Protein AF-A0A2D9IK95-F1 (afdb_monomer)

Solvent-accessible surface area (backbone atoms only — not comparable to full-atom values): 7188 Å² total; per-residue (Å²): 111,68,73,58,51,56,54,49,50,62,54,55,51,51,51,50,53,51,50,50,52,34,52,51,51,24,50,54,35,21,68,68,9,43,64,53,39,52,51,35,68,77,36,76,88,57,48,47,75,69,36,62,64,16,82,86,38,39,84,46,26,55,62,44,33,50,53,53,17,46,38,29,41,42,51,29,24,49,24,32,51,53,31,65,41,73,90,56,50,79,56,12,50,52,32,20,27,49,19,12,47,54,42,33,55,50,36,49,47,48,43,51,41,36,40,41,68,63,63,66,47,54,76,86,76,46,49,68,56,52,50,53,30,55,56,17,53,56,32,60,78,102

Structure (mmCIF, N/CA/C/O backbone):
data_AF-A0A2D9IK95-F1
#
_entry.id   AF-A0A2D9IK95-F1
#
loop_
_atom_site.group_PDB
_atom_site.id
_atom_site.type_symbol
_atom_site.label_atom_id
_atom_site.label_alt_id
_atom_site.label_comp_id
_atom_site.label_asym_id
_atom_site.label_entity_id
_atom_site.label_seq_id
_atom_site.pdbx_PDB_ins_code
_atom_site.Cartn_x
_atom_site.Cartn_y
_atom_site.Cartn_z
_atom_site.occupancy
_atom_site.B_iso_or_equiv
_atom_site.auth_seq_id
_atom_site.auth_comp_id
_atom_site.auth_asym_id
_atom_site.auth_atom_id
_atom_site.pdbx_PDB_model_num
ATOM 1 N N . MET A 1 1 ? -14.153 -4.135 43.692 1.00 47.25 1 MET A N 1
ATOM 2 C CA . MET A 1 1 ? -12.876 -3.856 42.992 1.00 47.25 1 MET A CA 1
ATOM 3 C C . MET A 1 1 ? -12.759 -4.601 41.658 1.00 47.25 1 MET A C 1
ATOM 5 O O . MET A 1 1 ? -12.351 -3.979 40.686 1.00 47.25 1 MET A O 1
ATOM 9 N N . SER A 1 2 ? -13.199 -5.865 41.557 1.00 53.72 2 SER A N 1
ATOM 10 C CA . SER A 1 2 ? -13.223 -6.635 40.294 1.00 53.72 2 SER A CA 1
ATOM 11 C C . SER A 1 2 ? -14.078 -5.999 39.186 1.00 53.72 2 SER A C 1
ATOM 13 O O . SER A 1 2 ? -13.637 -5.931 38.048 1.00 53.72 2 SER A O 1
ATOM 15 N N . ASN A 1 3 ? -15.250 -5.440 39.512 1.00 55.00 3 ASN A N 1
ATOM 16 C CA . ASN A 1 3 ? -16.137 -4.819 38.512 1.00 55.00 3 ASN A CA 1
ATOM 17 C C . ASN A 1 3 ? -15.609 -3.485 37.947 1.00 55.00 3 ASN A C 1
ATOM 19 O O . ASN A 1 3 ? -15.913 -3.136 36.812 1.00 55.00 3 ASN A O 1
ATOM 23 N N . PHE A 1 4 ? -14.785 -2.758 38.707 1.00 53.91 4 PHE A N 1
ATOM 24 C CA . PHE A 1 4 ? -14.174 -1.499 38.261 1.00 53.91 4 PHE A CA 1
ATOM 25 C C . PHE A 1 4 ? -12.951 -1.763 37.373 1.00 53.91 4 PHE A C 1
ATOM 27 O O . PHE A 1 4 ? -12.801 -1.148 36.321 1.00 53.91 4 PHE A O 1
ATOM 34 N N . LEU A 1 5 ? -12.129 -2.752 37.744 1.00 52.34 5 LEU A N 1
ATOM 35 C CA . LEU A 1 5 ? -11.016 -3.222 36.919 1.00 52.34 5 LEU A CA 1
ATOM 36 C C . LEU A 1 5 ? -11.505 -3.890 35.624 1.00 52.34 5 LEU A C 1
ATOM 38 O O . LEU A 1 5 ? -10.930 -3.619 34.578 1.00 52.34 5 LEU A O 1
ATOM 42 N N . ASN A 1 6 ? -12.606 -4.651 35.656 1.00 49.47 6 ASN A N 1
ATOM 43 C CA . ASN A 1 6 ? -13.235 -5.216 34.452 1.00 49.47 6 ASN A CA 1
ATOM 44 C C . ASN A 1 6 ? -13.863 -4.150 33.537 1.00 49.47 6 ASN A C 1
ATOM 46 O O . ASN A 1 6 ? -13.901 -4.341 32.324 1.00 49.47 6 ASN A O 1
ATOM 50 N N . GLY A 1 7 ? -14.342 -3.028 34.087 1.00 54.59 7 GLY A N 1
ATOM 51 C CA . GLY A 1 7 ? -14.846 -1.897 33.297 1.00 54.59 7 GLY A CA 1
ATOM 52 C C . GLY A 1 7 ? -13.731 -1.051 32.667 1.00 54.59 7 GLY A C 1
ATOM 53 O O . GLY A 1 7 ? -13.862 -0.588 31.533 1.00 54.59 7 GLY A O 1
ATOM 54 N N . ILE A 1 8 ? -12.610 -0.876 33.376 1.00 51.94 8 ILE A N 1
ATOM 55 C CA . ILE A 1 8 ? -11.444 -0.113 32.903 1.00 51.94 8 ILE A CA 1
ATOM 56 C C . ILE A 1 8 ? -10.594 -0.925 31.922 1.00 51.94 8 ILE A C 1
ATOM 58 O O . ILE A 1 8 ? -10.163 -0.371 30.908 1.00 51.94 8 ILE A O 1
ATOM 62 N N . SER A 1 9 ? -10.371 -2.219 32.183 1.00 52.59 9 SER A N 1
ATOM 63 C CA . SER A 1 9 ? -9.551 -3.063 31.310 1.00 52.59 9 SER A CA 1
ATOM 64 C C . SER A 1 9 ? -10.247 -3.353 29.981 1.00 52.59 9 SER A C 1
ATOM 66 O O . SER A 1 9 ? -9.594 -3.287 28.949 1.00 52.59 9 SER A O 1
ATOM 68 N N . ASN A 1 10 ? -11.568 -3.567 29.959 1.00 53.31 10 ASN A N 1
ATOM 69 C CA . ASN A 1 10 ? -12.262 -3.881 28.705 1.00 53.31 10 ASN A CA 1
ATOM 70 C C . ASN A 1 10 ? -12.519 -2.658 27.812 1.00 53.31 10 ASN A C 1
ATOM 72 O O . ASN A 1 10 ? -12.589 -2.814 26.599 1.00 53.31 10 ASN A O 1
ATOM 76 N N . SER A 1 11 ? -12.637 -1.442 28.363 1.00 64.31 11 SER A N 1
ATOM 77 C CA . SER A 1 11 ? -12.968 -0.255 27.553 1.00 64.31 11 SER A CA 1
ATOM 78 C C . SER A 1 11 ? -11.744 0.550 27.115 1.00 64.31 11 SER A C 1
ATOM 80 O O . SER A 1 11 ? -11.613 0.876 25.940 1.00 64.31 11 SER A O 1
ATOM 82 N N . ARG A 1 12 ? -10.811 0.863 28.023 1.00 73.12 12 ARG A N 1
ATOM 83 C CA . ARG A 1 12 ? -9.679 1.752 27.701 1.00 73.12 12 ARG A CA 1
ATOM 84 C C . ARG A 1 12 ? -8.524 1.012 27.046 1.00 73.12 12 ARG A C 1
ATOM 86 O O . ARG A 1 12 ? -7.939 1.529 26.100 1.00 73.12 12 ARG A O 1
ATOM 93 N N . LEU A 1 13 ? -8.220 -0.198 27.517 1.00 78.25 13 LEU A N 1
ATOM 94 C CA . LEU A 1 13 ? -7.154 -1.011 26.931 1.00 78.25 13 LEU A CA 1
ATOM 95 C C . LEU A 1 13 ? -7.520 -1.462 25.515 1.00 78.25 13 LEU A C 1
ATOM 97 O O . LEU A 1 13 ? -6.659 -1.444 24.648 1.00 78.25 13 LEU A O 1
ATOM 101 N N . SER A 1 14 ? -8.794 -1.796 25.272 1.00 77.50 14 SER A N 1
ATOM 102 C CA . SER A 1 14 ? -9.284 -2.155 23.935 1.00 77.50 14 SER A CA 1
ATOM 103 C C . SER A 1 14 ? -9.188 -0.995 22.944 1.00 77.50 14 SER A C 1
ATOM 105 O O . SER A 1 14 ? -8.855 -1.212 21.785 1.00 77.50 14 SER A O 1
ATOM 107 N N . VAL A 1 15 ? -9.487 0.232 23.377 1.00 81.31 15 VAL A N 1
ATOM 108 C CA . VAL A 1 15 ? -9.356 1.417 22.515 1.00 81.31 15 VAL A CA 1
ATOM 109 C C . VAL A 1 15 ? -7.885 1.714 22.234 1.00 81.31 15 VAL A C 1
ATOM 111 O O . VAL A 1 15 ? -7.525 1.997 21.095 1.00 81.31 15 VAL A O 1
ATOM 114 N N . LEU A 1 16 ? -7.026 1.620 23.254 1.00 83.25 16 LEU A N 1
ATOM 115 C CA . LEU A 1 16 ? -5.587 1.825 23.098 1.00 83.25 16 LEU A CA 1
ATOM 116 C C . LEU A 1 16 ? -4.961 0.780 22.173 1.00 83.25 16 LEU A C 1
ATOM 118 O O . LEU A 1 16 ? -4.209 1.161 21.285 1.00 83.25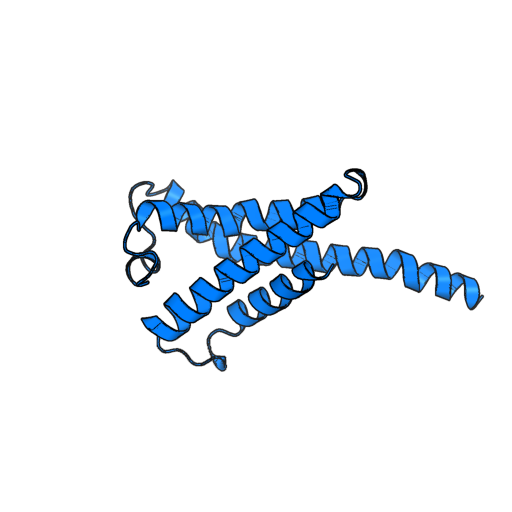 16 LEU A O 1
ATOM 122 N N . SER A 1 17 ? -5.289 -0.505 22.333 1.00 85.50 17 SER A N 1
ATOM 123 C CA . SER A 1 17 ? -4.740 -1.571 21.489 1.00 85.50 17 SER A CA 1
ATOM 124 C C . SER A 1 17 ? -5.170 -1.429 20.029 1.00 85.50 17 SER A C 1
ATOM 126 O O . SER A 1 17 ? -4.342 -1.591 19.134 1.00 85.50 17 SER A O 1
ATOM 128 N N . GLU A 1 18 ? -6.430 -1.062 19.782 1.00 85.38 18 GLU A N 1
ATOM 129 C CA . GLU A 1 18 ? -6.931 -0.794 18.434 1.00 85.38 18 GLU A CA 1
ATOM 130 C C . GLU A 1 18 ? -6.216 0.414 17.812 1.00 85.38 18 GLU A C 1
ATOM 132 O O . GLU A 1 18 ? -5.743 0.339 16.678 1.00 85.38 18 GLU A O 1
ATOM 137 N N . MET A 1 19 ? -6.046 1.500 18.570 1.00 87.44 19 MET A N 1
ATOM 138 C CA . MET A 1 19 ? -5.288 2.667 18.115 1.00 87.44 19 MET A CA 1
ATOM 139 C C . MET A 1 19 ? -3.821 2.345 17.828 1.00 87.44 19 MET A C 1
ATOM 141 O O . MET A 1 19 ? -3.280 2.784 16.815 1.00 87.44 19 MET A O 1
ATOM 145 N N . THR A 1 20 ? -3.172 1.557 18.686 1.00 91.19 20 THR A N 1
ATOM 146 C CA . THR A 1 20 ? -1.795 1.114 18.464 1.00 91.19 20 THR A CA 1
ATOM 147 C C . THR A 1 20 ? -1.687 0.311 17.174 1.00 91.19 20 THR A C 1
ATOM 149 O O . THR A 1 20 ? -0.795 0.587 16.377 1.00 91.19 20 THR A O 1
ATOM 152 N N . LEU A 1 21 ? -2.603 -0.628 16.921 1.00 91.81 21 LEU A N 1
ATOM 153 C CA . LEU A 1 21 ? -2.589 -1.417 15.689 1.00 91.81 21 LEU A CA 1
ATOM 154 C C . LEU A 1 21 ? -2.766 -0.538 14.446 1.00 91.81 21 LEU A C 1
ATOM 156 O O . LEU A 1 21 ? -2.042 -0.712 13.470 1.00 91.81 21 LEU A O 1
ATOM 160 N N . ARG A 1 22 ? -3.682 0.436 14.495 1.00 92.19 22 ARG A N 1
ATOM 161 C CA . ARG A 1 22 ? -3.901 1.402 13.407 1.00 92.19 22 ARG A CA 1
ATOM 162 C C . ARG A 1 22 ? -2.655 2.230 13.120 1.00 92.19 22 ARG A C 1
ATOM 164 O O . ARG A 1 22 ? -2.258 2.343 11.966 1.00 92.19 22 ARG A O 1
ATOM 171 N N . LEU A 1 23 ? -2.019 2.768 14.161 1.00 93.50 23 LEU A N 1
ATOM 172 C CA . LEU A 1 23 ? -0.793 3.554 14.028 1.00 93.50 23 LEU A CA 1
ATOM 173 C C . LEU A 1 23 ? 0.359 2.715 13.479 1.00 93.50 23 LEU A C 1
ATOM 175 O O . LEU A 1 23 ? 1.020 3.140 12.539 1.00 93.50 23 LEU A O 1
ATOM 179 N N . VAL A 1 24 ? 0.574 1.514 14.021 1.00 94.94 24 VAL A N 1
ATOM 180 C CA . VAL A 1 24 ? 1.615 0.601 13.532 1.00 94.94 24 VAL A CA 1
ATOM 181 C C . VAL A 1 24 ? 1.372 0.267 12.067 1.00 94.94 24 VAL A C 1
ATOM 183 O O . VAL A 1 24 ? 2.287 0.378 11.260 1.00 94.94 24 VAL A O 1
ATOM 186 N N . PHE A 1 25 ? 0.143 -0.083 11.696 1.00 95.31 25 PHE A N 1
ATOM 187 C CA . PHE A 1 25 ? -0.176 -0.410 10.314 1.00 95.31 25 PHE A CA 1
ATOM 188 C C . PHE A 1 25 ? 0.027 0.777 9.368 1.00 95.31 25 PHE A C 1
ATOM 190 O O . PHE A 1 25 ? 0.660 0.623 8.327 1.00 95.31 25 PHE A O 1
ATOM 197 N N . ALA A 1 26 ? -0.439 1.967 9.754 1.00 95.56 26 ALA A N 1
ATOM 198 C CA . ALA A 1 26 ? -0.242 3.190 8.984 1.00 95.56 26 ALA A CA 1
ATOM 199 C C . ALA A 1 26 ? 1.249 3.511 8.789 1.00 95.56 26 ALA A C 1
ATOM 201 O O . ALA A 1 26 ? 1.658 3.831 7.678 1.00 95.56 26 ALA A O 1
ATOM 202 N N . VAL A 1 27 ? 2.068 3.365 9.835 1.00 95.88 27 VAL A N 1
ATOM 203 C CA . VAL A 1 27 ? 3.523 3.574 9.760 1.00 95.88 27 VAL A CA 1
ATOM 204 C C . VAL A 1 27 ? 4.191 2.535 8.864 1.00 95.88 27 VAL A C 1
ATOM 206 O O . VAL A 1 27 ? 5.027 2.894 8.044 1.00 95.88 27 VAL A O 1
ATOM 209 N N . LEU A 1 28 ? 3.823 1.256 8.975 1.00 95.75 28 LEU A N 1
ATOM 210 C CA . LEU A 1 28 ? 4.409 0.212 8.136 1.00 95.75 28 LEU A CA 1
ATOM 211 C C . LEU A 1 28 ? 4.066 0.416 6.655 1.00 95.75 28 LEU A C 1
ATOM 213 O O . LEU A 1 28 ? 4.945 0.284 5.809 1.00 95.75 28 LEU A O 1
ATOM 217 N N . MET A 1 29 ? 2.817 0.775 6.350 1.00 95.69 29 MET A N 1
ATOM 218 C CA . MET A 1 29 ? 2.394 1.116 4.990 1.00 95.69 29 MET A CA 1
ATOM 219 C C . MET A 1 29 ? 3.132 2.352 4.470 1.00 95.69 29 MET A C 1
ATOM 221 O O . MET A 1 29 ? 3.648 2.322 3.353 1.00 95.69 29 MET A O 1
ATOM 225 N N . PHE A 1 30 ? 3.262 3.391 5.303 1.00 96.19 30 PHE A N 1
ATOM 226 C CA . PHE A 1 30 ? 4.024 4.590 4.971 1.00 96.19 30 PHE A CA 1
ATOM 227 C C . PHE A 1 30 ? 5.481 4.261 4.648 1.00 96.19 30 PHE A C 1
ATOM 229 O O . PHE A 1 30 ? 5.931 4.585 3.558 1.00 96.19 30 PHE A O 1
ATOM 236 N N . SER A 1 31 ? 6.199 3.548 5.521 1.00 94.00 31 SER A N 1
ATOM 237 C CA . SER A 1 31 ? 7.594 3.167 5.256 1.00 94.00 31 SER A CA 1
ATOM 238 C C . SER A 1 31 ? 7.750 2.247 4.046 1.00 94.00 31 SER A C 1
ATOM 240 O O . SER A 1 31 ? 8.787 2.270 3.388 1.00 94.00 31 SER A O 1
ATOM 242 N N . HIS A 1 32 ? 6.735 1.446 3.710 1.00 91.12 32 HIS A N 1
ATOM 243 C CA . HIS A 1 32 ? 6.770 0.660 2.479 1.00 91.12 32 HIS A CA 1
ATOM 244 C C . HIS A 1 32 ? 6.605 1.528 1.217 1.00 91.12 32 HIS A C 1
ATOM 246 O O . HIS A 1 32 ? 7.206 1.227 0.182 1.00 91.12 32 HIS A O 1
ATOM 252 N N . GLY A 1 33 ? 5.811 2.599 1.302 1.00 92.88 33 GLY A N 1
ATOM 253 C CA . GLY A 1 33 ? 5.504 3.498 0.190 1.00 92.88 33 GLY A CA 1
ATOM 254 C C . GLY A 1 33 ? 6.427 4.712 0.050 1.00 92.88 33 GLY A C 1
ATOM 255 O O . GLY A 1 33 ? 6.588 5.213 -1.060 1.00 92.88 33 GLY A O 1
ATOM 256 N N . GLU A 1 34 ? 7.046 5.197 1.130 1.00 95.00 34 GLU A N 1
ATOM 257 C CA . GLU A 1 34 ? 7.753 6.488 1.162 1.00 95.00 34 GLU A CA 1
ATOM 258 C C . GLU A 1 34 ? 8.897 6.542 0.148 1.00 95.00 34 GLU A C 1
ATOM 260 O O . GLU A 1 34 ? 9.000 7.498 -0.616 1.00 95.00 34 GLU A O 1
ATOM 265 N N . GLY A 1 35 ? 9.698 5.474 0.059 1.00 94.00 35 GLY A N 1
ATOM 266 C CA . GLY A 1 35 ? 10.803 5.397 -0.894 1.00 94.00 35 GLY A CA 1
ATOM 267 C C . GLY A 1 35 ? 10.321 5.402 -2.345 1.00 94.00 35 GLY A C 1
ATOM 268 O O . GLY A 1 35 ? 10.943 6.033 -3.193 1.00 94.00 35 GLY A O 1
ATOM 269 N N . LYS A 1 36 ? 9.176 4.761 -2.621 1.00 94.62 36 LYS A N 1
ATOM 270 C CA . LYS A 1 36 ? 8.552 4.731 -3.955 1.00 94.62 36 LYS A CA 1
ATOM 271 C C . LYS A 1 36 ? 8.000 6.103 -4.335 1.00 94.62 36 LYS A C 1
ATOM 273 O O . LYS A 1 36 ? 8.104 6.523 -5.484 1.00 94.62 36 LYS A O 1
ATOM 278 N N . LEU A 1 37 ? 7.404 6.802 -3.369 1.00 95.81 37 LEU A N 1
ATOM 279 C CA . LEU A 1 37 ? 6.887 8.147 -3.574 1.00 95.81 37 LEU A CA 1
ATOM 280 C C . LEU A 1 37 ? 8.029 9.137 -3.827 1.00 95.81 37 LEU A C 1
ATOM 282 O O . LEU A 1 37 ? 7.953 9.908 -4.777 1.00 95.81 37 LEU A O 1
ATOM 286 N N . LEU A 1 38 ? 9.096 9.085 -3.025 1.00 95.75 38 LEU A N 1
ATOM 287 C CA . LEU A 1 38 ? 10.267 9.947 -3.196 1.00 95.75 38 LEU A CA 1
ATOM 288 C C . LEU A 1 38 ? 10.939 9.724 -4.551 1.00 95.75 38 LEU A C 1
ATOM 290 O O . LEU A 1 38 ? 11.172 10.695 -5.264 1.00 95.75 38 LEU A O 1
ATOM 294 N N . SER A 1 39 ? 11.145 8.467 -4.961 1.00 95.38 39 SER A N 1
ATOM 295 C CA . SER A 1 39 ? 11.730 8.175 -6.275 1.00 95.38 39 SER A CA 1
ATOM 296 C C . SER A 1 39 ? 10.888 8.727 -7.430 1.00 95.38 39 SER A C 1
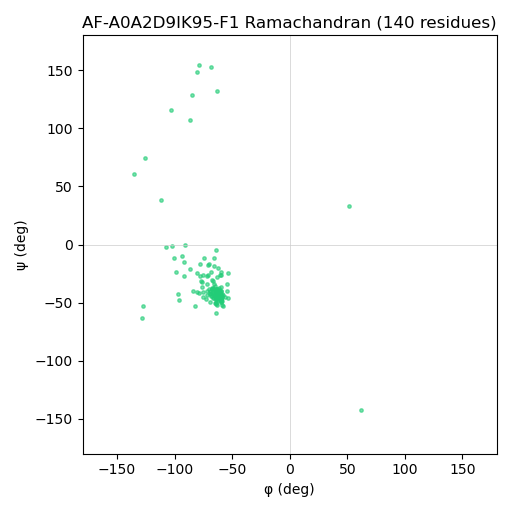ATOM 298 O O . SER A 1 39 ? 11.432 9.210 -8.415 1.00 95.38 39 SER A O 1
ATOM 300 N N . LEU A 1 40 ? 9.556 8.699 -7.307 1.00 96.06 40 LEU A N 1
ATOM 301 C CA . LEU A 1 40 ? 8.655 9.270 -8.313 1.00 96.06 40 LEU A CA 1
ATOM 302 C C . LEU A 1 40 ? 8.600 10.801 -8.266 1.00 96.06 40 LEU A C 1
ATOM 304 O O . LEU A 1 40 ? 8.318 11.431 -9.273 1.00 96.06 40 LEU A O 1
ATOM 308 N N . ILE A 1 41 ? 8.861 11.429 -7.122 1.00 96.06 41 ILE A N 1
ATOM 309 C CA . ILE A 1 41 ? 8.979 12.891 -7.045 1.00 96.06 41 ILE A CA 1
ATOM 310 C C . ILE A 1 41 ? 10.282 13.356 -7.708 1.00 96.06 41 ILE A C 1
ATOM 312 O O . ILE A 1 41 ? 10.281 14.373 -8.400 1.00 96.06 41 ILE A O 1
ATOM 316 N N . GLU A 1 42 ? 11.375 12.617 -7.510 1.00 96.50 42 GLU A N 1
ATOM 317 C CA . GLU A 1 42 ? 12.678 12.902 -8.119 1.00 96.50 42 GLU A CA 1
ATOM 318 C C . GLU A 1 42 ? 12.670 12.657 -9.634 1.00 96.50 42 GLU A C 1
ATOM 320 O O . GLU A 1 42 ? 13.168 13.487 -10.397 1.00 96.50 42 GLU A O 1
ATOM 325 N N . GLU A 1 43 ? 12.038 11.567 -10.081 1.00 95.25 43 GLU A N 1
ATOM 326 C CA . GLU A 1 43 ? 11.929 11.189 -11.493 1.00 95.25 43 GLU A CA 1
ATOM 327 C C . GLU A 1 43 ? 10.454 10.974 -11.917 1.00 95.25 43 GLU A C 1
ATOM 329 O O . GLU A 1 43 ? 10.026 9.845 -12.167 1.00 95.25 43 GLU A O 1
ATOM 334 N N . PRO A 1 44 ? 9.646 12.045 -12.088 1.00 92.62 44 PRO A N 1
ATOM 335 C CA . PRO A 1 44 ? 8.187 11.949 -12.276 1.00 92.62 44 PRO A CA 1
ATOM 336 C C . PRO A 1 44 ? 7.704 11.200 -13.505 1.00 92.62 44 PRO A C 1
ATOM 338 O O . PRO A 1 44 ? 6.545 10.790 -13.547 1.00 92.62 44 PRO A O 1
ATOM 341 N N . ASN A 1 45 ? 8.573 11.058 -14.503 1.00 94.06 45 ASN A N 1
ATOM 342 C CA . ASN A 1 45 ? 8.276 10.404 -15.772 1.00 94.06 45 ASN A CA 1
ATOM 343 C C . ASN A 1 45 ? 8.842 8.980 -15.842 1.00 94.06 45 ASN A C 1
ATOM 345 O O . ASN A 1 45 ? 8.658 8.309 -16.858 1.00 94.06 45 ASN A O 1
ATOM 349 N N . GLN A 1 46 ? 9.532 8.519 -14.795 1.00 94.06 46 GLN A N 1
ATOM 350 C CA . GLN A 1 46 ? 10.141 7.200 -14.761 1.00 94.06 46 GLN A CA 1
ATOM 351 C C . GLN A 1 46 ? 9.291 6.249 -13.909 1.00 94.06 46 GLN A C 1
ATOM 353 O O . GLN A 1 46 ? 9.136 6.461 -12.707 1.00 94.06 46 GLN A O 1
ATOM 358 N N . PRO A 1 47 ? 8.713 5.188 -14.498 1.00 93.62 47 PRO A N 1
ATOM 359 C CA . PRO A 1 47 ? 7.953 4.213 -13.733 1.00 93.62 47 PRO A CA 1
ATOM 360 C C . PRO A 1 47 ? 8.862 3.395 -12.809 1.00 93.62 47 PRO A C 1
ATOM 362 O O . PRO A 1 47 ? 10.034 3.147 -13.100 1.00 93.62 47 PRO A O 1
ATOM 365 N N . LEU A 1 48 ? 8.291 2.909 -11.709 1.00 92.44 48 LEU A N 1
ATOM 366 C CA . LEU A 1 48 ? 8.982 2.049 -10.758 1.00 92.44 48 LEU A CA 1
ATOM 367 C C . LEU A 1 48 ? 9.383 0.735 -11.438 1.00 92.44 48 LEU A C 1
ATOM 369 O O . LEU A 1 48 ? 8.568 0.058 -12.066 1.00 92.44 48 LEU A O 1
ATOM 373 N N . GLY A 1 49 ? 10.640 0.328 -11.262 1.00 88.62 49 GLY A N 1
ATOM 374 C CA . GLY A 1 49 ? 11.197 -0.829 -11.968 1.00 88.62 49 GLY A CA 1
ATOM 375 C C . GLY A 1 49 ? 10.480 -2.157 -11.699 1.00 88.62 49 GLY A C 1
ATOM 376 O O . GLY A 1 49 ? 10.499 -3.038 -12.55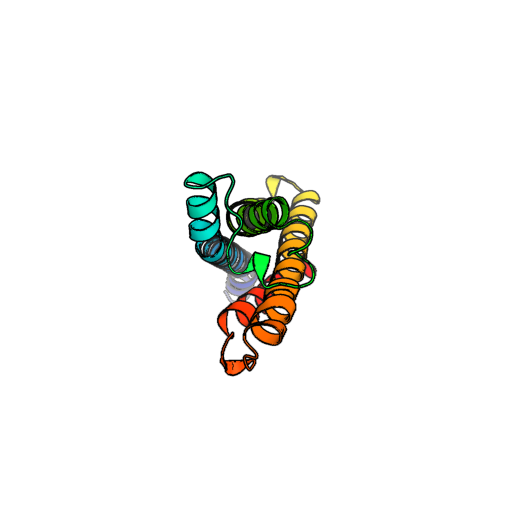4 1.00 88.62 49 GLY A O 1
ATOM 377 N N . PHE A 1 50 ? 9.828 -2.320 -10.542 1.00 87.75 50 PHE A N 1
ATOM 378 C CA . PHE A 1 50 ? 9.042 -3.526 -10.258 1.00 87.75 50 PHE A CA 1
ATOM 379 C C . PHE A 1 50 ? 7.687 -3.529 -10.980 1.00 87.75 50 PHE A C 1
ATOM 381 O O . PHE A 1 50 ? 7.231 -4.592 -11.387 1.00 87.75 50 PHE A O 1
ATOM 388 N N . ILE A 1 51 ? 7.078 -2.356 -11.200 1.00 89.38 51 ILE A N 1
ATOM 389 C CA . ILE A 1 51 ? 5.807 -2.215 -11.925 1.00 89.38 51 ILE A CA 1
ATOM 390 C C . ILE A 1 51 ? 5.976 -2.643 -13.382 1.00 89.38 51 ILE A C 1
ATOM 392 O O . ILE A 1 51 ? 5.125 -3.343 -13.920 1.00 89.38 51 ILE A O 1
ATOM 396 N N . LEU A 1 52 ? 7.115 -2.303 -13.992 1.00 88.69 52 LEU A N 1
ATOM 397 C CA . LEU A 1 52 ? 7.459 -2.726 -15.354 1.00 88.69 52 LEU A CA 1
ATOM 398 C C . LEU A 1 52 ? 7.533 -4.248 -15.524 1.00 88.69 52 LEU A C 1
ATOM 400 O O . LEU A 1 52 ? 7.396 -4.741 -16.638 1.00 88.69 52 LEU A O 1
ATOM 404 N N . LYS A 1 53 ? 7.776 -4.987 -14.439 1.00 87.75 53 LYS A N 1
ATOM 405 C CA . LYS A 1 53 ? 7.899 -6.448 -14.467 1.00 87.75 53 LYS A CA 1
ATOM 406 C C . LYS A 1 53 ? 6.571 -7.160 -14.204 1.00 87.75 53 LYS A C 1
ATOM 408 O O . LYS A 1 53 ? 6.482 -8.351 -14.460 1.00 87.75 53 LYS A O 1
ATOM 413 N N . MET A 1 54 ? 5.558 -6.459 -13.693 1.00 85.75 54 MET A N 1
ATOM 414 C CA . MET A 1 54 ? 4.255 -7.036 -13.358 1.00 85.75 54 MET A CA 1
ATOM 415 C C . MET A 1 54 ? 3.343 -7.082 -14.591 1.00 85.75 54 MET A C 1
ATOM 417 O O . MET A 1 54 ? 3.103 -6.050 -15.218 1.00 85.75 54 MET A O 1
ATOM 421 N N . SER A 1 55 ? 2.745 -8.236 -14.897 1.00 78.00 55 SER A N 1
ATOM 422 C CA . SER A 1 55 ? 1.865 -8.390 -16.071 1.00 78.00 55 SER A CA 1
ATOM 423 C C . SER A 1 55 ? 0.663 -7.431 -16.073 1.00 78.00 55 SER A C 1
ATOM 425 O O . SER A 1 55 ? 0.400 -6.797 -17.084 1.00 78.00 55 SER A O 1
ATOM 427 N N . PHE A 1 56 ? -0.020 -7.243 -14.938 1.00 71.88 56 PHE A N 1
ATOM 428 C CA . PHE A 1 56 ? -1.225 -6.401 -14.853 1.00 71.88 56 PHE A CA 1
ATOM 429 C C . PHE A 1 56 ? -0.956 -4.884 -14.859 1.00 71.88 56 PHE A C 1
ATOM 431 O O . PHE A 1 56 ? -1.777 -4.107 -15.335 1.00 71.88 56 PHE A O 1
ATOM 438 N N . PHE A 1 57 ? 0.171 -4.434 -14.301 1.00 79.88 57 PHE A N 1
ATOM 439 C CA . PHE A 1 57 ? 0.472 -3.002 -14.168 1.00 79.88 57 PHE A CA 1
ATOM 440 C C . PHE A 1 57 ? 1.434 -2.467 -15.237 1.00 79.88 57 PHE A C 1
ATOM 442 O O . PHE A 1 57 ? 1.583 -1.251 -15.371 1.00 79.88 57 PHE A O 1
ATOM 449 N N . SER A 1 58 ? 2.070 -3.348 -16.011 1.00 80.62 58 SER A N 1
ATOM 450 C CA . SER A 1 58 ? 2.995 -2.954 -17.078 1.00 80.62 58 SER A CA 1
ATOM 451 C C . SER A 1 58 ? 2.309 -2.316 -18.291 1.00 80.62 58 SER A C 1
ATOM 453 O O . SER A 1 58 ? 2.983 -1.598 -19.026 1.00 80.62 58 SER A O 1
ATOM 455 N N . ASP A 1 59 ? 0.990 -2.477 -18.459 1.00 86.31 59 ASP A N 1
ATOM 456 C CA . ASP A 1 59 ? 0.214 -1.817 -19.524 1.00 86.31 59 ASP A CA 1
ATOM 457 C C . ASP A 1 59 ? 0.153 -0.286 -19.354 1.00 86.31 59 ASP A C 1
ATOM 459 O O . ASP A 1 59 ? 0.124 0.462 -20.333 1.00 86.31 59 ASP A O 1
ATOM 463 N N . PHE A 1 60 ? 0.169 0.202 -18.106 1.00 90.50 60 PHE A N 1
ATOM 464 C CA . PHE A 1 60 ? 0.125 1.632 -17.769 1.00 90.50 60 PHE A CA 1
ATOM 465 C C . PHE A 1 60 ? 1.157 1.979 -16.687 1.00 90.50 60 PHE A C 1
ATOM 467 O O . PHE A 1 60 ? 0.808 2.476 -15.612 1.00 90.50 60 PHE A O 1
ATOM 474 N N . PRO A 1 61 ? 2.455 1.769 -16.954 1.00 91.75 61 PRO A N 1
ATOM 475 C CA . PRO A 1 61 ? 3.457 1.613 -15.907 1.00 91.75 61 PRO A CA 1
ATOM 476 C C . PRO A 1 61 ? 3.662 2.888 -15.087 1.00 91.75 61 PRO A C 1
ATOM 478 O O . PRO A 1 61 ? 3.891 2.823 -13.878 1.00 91.75 61 PRO A O 1
ATOM 481 N N . LEU A 1 62 ? 3.536 4.059 -15.715 1.00 93.00 62 LEU A N 1
ATOM 482 C CA . LEU A 1 62 ? 3.668 5.345 -15.035 1.00 93.00 62 LEU A CA 1
ATOM 483 C C . LEU A 1 62 ? 2.497 5.610 -14.083 1.00 93.00 62 LEU A C 1
ATOM 485 O O . LEU A 1 62 ? 2.703 5.931 -12.914 1.00 93.00 62 LEU A O 1
ATOM 489 N N . VAL A 1 63 ? 1.268 5.435 -14.574 1.00 93.62 63 VAL A N 1
ATOM 490 C CA . VAL A 1 63 ? 0.053 5.651 -13.779 1.00 93.62 63 VAL A CA 1
ATOM 491 C C . VAL A 1 63 ? 0.008 4.654 -12.629 1.00 93.62 63 VAL A C 1
ATOM 493 O O . VAL A 1 63 ? -0.193 5.050 -11.485 1.00 93.62 63 VAL A O 1
ATOM 496 N N . SER A 1 64 ? 0.266 3.376 -12.904 1.00 93.19 64 SER A N 1
ATOM 497 C CA . SER A 1 64 ? 0.305 2.334 -11.882 1.00 93.19 64 SER A CA 1
ATOM 498 C C . SER A 1 64 ? 1.361 2.609 -10.815 1.00 93.19 64 SER A C 1
ATOM 500 O O . SER A 1 64 ? 1.075 2.440 -9.635 1.00 93.19 64 SER A O 1
ATOM 502 N N . SER A 1 65 ? 2.540 3.111 -11.193 1.00 94.69 65 SER A N 1
ATOM 503 C CA . SER A 1 65 ? 3.582 3.491 -10.231 1.00 94.69 65 SER A CA 1
ATOM 504 C C . SER A 1 65 ? 3.102 4.565 -9.255 1.00 94.69 65 SER A C 1
ATOM 506 O O . SER A 1 65 ? 3.219 4.388 -8.042 1.00 94.69 65 SER A O 1
ATOM 508 N N . TRP A 1 66 ? 2.501 5.640 -9.771 1.00 95.81 66 TRP A N 1
ATOM 509 C CA . TRP A 1 66 ? 1.931 6.704 -8.944 1.00 95.81 66 TRP A CA 1
ATOM 510 C C . TRP A 1 66 ? 0.777 6.212 -8.073 1.00 95.81 66 TRP A C 1
ATOM 512 O O . TRP A 1 66 ? 0.733 6.530 -6.886 1.00 95.81 66 TRP A O 1
ATOM 522 N N . VAL A 1 67 ? -0.129 5.401 -8.628 1.00 94.75 67 VAL A N 1
ATOM 523 C CA . VAL A 1 67 ? -1.257 4.830 -7.881 1.00 94.75 67 VAL A CA 1
ATOM 524 C C . VAL A 1 67 ? -0.759 3.975 -6.721 1.00 94.75 67 VAL A C 1
ATOM 526 O O . VAL A 1 67 ? -1.247 4.150 -5.606 1.00 94.75 67 VAL A O 1
ATOM 529 N N . VAL A 1 68 ? 0.222 3.095 -6.941 1.00 94.38 68 VAL A N 1
ATOM 530 C CA . VAL A 1 68 ? 0.788 2.257 -5.873 1.00 94.38 68 VAL A CA 1
ATOM 531 C C . VAL A 1 68 ? 1.474 3.118 -4.813 1.00 94.38 68 VAL A C 1
ATOM 533 O O . VAL A 1 68 ? 1.132 3.005 -3.637 1.00 94.38 68 VAL A O 1
ATOM 536 N N . ALA A 1 69 ? 2.375 4.020 -5.211 1.00 95.56 69 ALA A N 1
ATOM 537 C CA . ALA A 1 69 ? 3.131 4.842 -4.268 1.00 95.56 69 ALA A CA 1
ATOM 538 C C . ALA A 1 69 ? 2.226 5.746 -3.415 1.00 95.56 69 ALA A C 1
ATOM 540 O O . ALA A 1 69 ? 2.360 5.780 -2.193 1.00 95.56 69 ALA A O 1
ATOM 541 N N . ILE A 1 70 ? 1.259 6.434 -4.032 1.00 96.56 70 ILE A N 1
ATOM 542 C CA . ILE A 1 70 ? 0.300 7.288 -3.316 1.00 96.56 70 ILE A CA 1
ATOM 543 C C . ILE A 1 70 ? -0.614 6.446 -2.421 1.00 96.56 70 ILE A C 1
ATOM 545 O O . ILE A 1 70 ? -0.943 6.864 -1.308 1.00 96.56 70 ILE A O 1
ATOM 549 N N . SER A 1 71 ? -1.019 5.254 -2.868 1.00 96.06 71 SER A N 1
ATOM 550 C CA . SER A 1 71 ? -1.864 4.378 -2.055 1.00 96.06 71 SER A CA 1
ATOM 551 C C . SER A 1 71 ? -1.159 3.955 -0.769 1.00 96.06 71 SER A C 1
ATOM 553 O O . SER A 1 71 ? -1.742 4.073 0.306 1.00 96.06 71 SER A O 1
ATOM 555 N N . GLU A 1 72 ? 0.097 3.515 -0.859 1.00 94.94 72 GLU A N 1
ATOM 556 C CA . GLU A 1 72 ? 0.876 3.044 0.294 1.00 94.94 72 GLU A CA 1
ATOM 557 C C . GLU A 1 72 ? 1.315 4.175 1.213 1.00 94.94 72 GLU A C 1
ATOM 559 O O . GLU A 1 72 ? 1.153 4.073 2.427 1.00 94.94 72 GLU A O 1
ATOM 564 N N . ALA A 1 73 ? 1.854 5.251 0.640 1.00 96.50 73 ALA A N 1
ATOM 565 C CA . ALA A 1 73 ? 2.441 6.335 1.413 1.00 96.50 73 ALA A CA 1
ATOM 566 C C . ALA A 1 73 ? 1.394 7.310 1.963 1.00 96.50 73 ALA A C 1
ATOM 568 O O . ALA A 1 73 ? 1.654 7.998 2.941 1.00 96.50 73 ALA A O 1
ATOM 569 N N . ILE A 1 74 ? 0.217 7.427 1.345 1.00 96.06 74 ILE A N 1
ATOM 570 C CA . ILE A 1 74 ? -0.726 8.498 1.689 1.00 96.06 74 ILE A CA 1
ATOM 571 C C . ILE A 1 74 ? -2.110 7.933 1.989 1.00 96.06 74 ILE A C 1
ATOM 573 O O . ILE A 1 74 ? -2.584 8.051 3.118 1.00 96.06 74 ILE A O 1
ATOM 577 N N . LEU A 1 75 ? -2.769 7.313 1.007 1.00 96.25 75 LEU A N 1
ATOM 578 C CA . LEU A 1 75 ? -4.193 6.985 1.132 1.00 96.25 75 LEU A CA 1
ATOM 579 C C . LEU A 1 75 ? -4.463 5.968 2.241 1.00 96.25 75 LEU A C 1
ATOM 581 O O . LEU A 1 75 ? -5.317 6.212 3.091 1.00 96.25 75 LEU A O 1
ATOM 585 N N . ILE A 1 76 ? -3.734 4.849 2.263 1.00 95.81 76 ILE A N 1
ATOM 586 C CA . ILE A 1 76 ? -3.936 3.792 3.261 1.00 95.81 76 ILE A CA 1
ATOM 587 C C . ILE A 1 76 ? -3.641 4.314 4.680 1.00 95.81 76 ILE A C 1
ATOM 589 O O . ILE A 1 76 ? -4.533 4.198 5.525 1.00 95.81 76 ILE A O 1
ATOM 593 N N . PRO A 1 77 ? -2.477 4.940 4.970 1.00 95.38 77 PRO A N 1
ATOM 594 C CA . PRO A 1 77 ? -2.212 5.522 6.286 1.00 95.38 77 PRO A CA 1
ATOM 595 C C . PRO A 1 77 ? -3.297 6.505 6.736 1.00 95.38 77 PRO A C 1
ATOM 597 O O . PRO A 1 77 ? -3.786 6.411 7.863 1.00 95.38 77 PRO A O 1
ATOM 600 N N . ILE A 1 78 ? -3.723 7.410 5.848 1.00 94.25 78 ILE A N 1
ATOM 601 C CA . ILE A 1 78 ? -4.748 8.408 6.162 1.00 94.25 78 ILE A CA 1
ATOM 602 C C . ILE A 1 78 ? -6.087 7.740 6.466 1.00 94.25 78 ILE A C 1
ATOM 604 O O . ILE A 1 78 ? -6.686 8.042 7.494 1.00 94.25 78 ILE A O 1
ATOM 608 N N . PHE A 1 79 ? -6.562 6.818 5.629 1.00 93.50 79 PHE A N 1
ATOM 609 C CA . PHE A 1 79 ? -7.852 6.162 5.845 1.00 93.50 79 PHE A CA 1
ATOM 610 C C . PHE A 1 79 ? -7.889 5.334 7.131 1.00 93.50 79 PHE A C 1
ATOM 612 O O . PHE A 1 79 ? -8.883 5.369 7.860 1.00 93.50 79 PHE A O 1
ATOM 619 N N . ILE A 1 80 ? -6.790 4.655 7.460 1.00 92.31 80 ILE A N 1
ATOM 620 C CA . ILE A 1 80 ? -6.673 3.872 8.693 1.00 92.31 80 ILE A CA 1
ATOM 621 C C . ILE A 1 80 ? -6.671 4.772 9.938 1.00 92.31 80 ILE A C 1
ATOM 623 O O . ILE A 1 80 ? -7.348 4.443 10.916 1.00 92.31 80 ILE A O 1
ATOM 627 N N . ILE A 1 81 ? -5.957 5.906 9.900 1.00 90.88 81 ILE A N 1
ATOM 628 C CA . ILE A 1 81 ? -5.884 6.869 11.013 1.00 90.88 81 ILE A CA 1
ATOM 629 C C . ILE A 1 81 ? -7.196 7.643 11.168 1.00 90.88 81 ILE A C 1
ATOM 631 O O . ILE A 1 81 ? -7.678 7.812 12.287 1.00 90.88 81 ILE A O 1
ATOM 635 N N . ILE A 1 82 ? -7.797 8.108 10.069 1.00 87.38 82 ILE A N 1
ATOM 636 C CA . ILE A 1 82 ? -9.084 8.816 10.098 1.00 87.38 82 ILE A CA 1
ATOM 637 C C . ILE A 1 82 ? -10.177 7.905 10.655 1.00 87.38 82 ILE A C 1
ATOM 639 O O . ILE A 1 82 ? -10.985 8.352 11.471 1.00 87.38 82 ILE A O 1
ATOM 643 N N . GLY A 1 83 ? -10.147 6.619 10.297 1.00 81.31 83 GLY A N 1
ATOM 644 C CA . GLY A 1 83 ? -11.038 5.609 10.860 1.00 81.31 83 GLY A CA 1
ATOM 645 C C . GLY A 1 83 ? -10.870 5.355 12.365 1.00 81.31 83 GLY A C 1
ATOM 646 O O . GLY A 1 83 ? -11.637 4.589 12.939 1.00 81.31 83 GLY A O 1
ATOM 647 N N . SER A 1 84 ? -9.889 5.983 13.023 1.00 76.19 84 SER A N 1
ATOM 648 C CA . SER A 1 84 ? -9.751 5.983 14.484 1.00 76.19 84 SER A CA 1
ATOM 649 C C . SER A 1 84 ? -10.545 7.091 15.173 1.00 76.19 84 SER A C 1
ATOM 651 O O . SER A 1 84 ? -10.760 7.041 16.387 1.00 76.19 84 SER A O 1
ATOM 653 N N . PHE A 1 85 ? -10.910 8.154 14.451 1.00 78.50 85 PHE A N 1
ATOM 654 C CA . PHE A 1 85 ? -11.538 9.318 15.061 1.00 78.50 85 PHE A CA 1
ATOM 655 C C . PHE A 1 85 ? -13.049 9.113 15.152 1.00 78.50 85 PHE A C 1
ATOM 657 O O . PHE A 1 85 ? -13.784 9.215 14.170 1.00 78.50 85 PHE A O 1
ATOM 664 N N . ASN A 1 86 ? -13.523 8.884 16.377 1.00 63.41 86 ASN A N 1
ATOM 665 C CA . ASN A 1 86 ? -14.946 8.717 16.691 1.00 63.41 86 ASN A CA 1
ATOM 666 C C . ASN A 1 86 ? -15.788 9.987 16.458 1.00 63.41 86 ASN A C 1
ATOM 668 O O . ASN A 1 86 ? -17.012 9.912 16.458 1.00 63.41 86 ASN A O 1
ATOM 672 N N . PHE A 1 87 ? -15.161 11.151 16.236 1.00 63.31 87 PHE A N 1
ATOM 673 C CA . PHE A 1 87 ? -15.869 12.401 15.922 1.00 63.31 87 PHE A CA 1
ATOM 674 C C . PHE A 1 87 ? -16.596 12.353 14.564 1.00 63.31 87 PHE A C 1
ATOM 676 O O . PHE A 1 87 ? -17.504 13.138 14.320 1.00 63.31 87 PHE A O 1
ATOM 683 N N . ILE A 1 88 ? -16.221 11.409 13.694 1.00 61.03 88 ILE A N 1
ATOM 684 C CA . ILE A 1 88 ? -16.739 11.267 12.325 1.00 61.03 88 ILE A CA 1
ATOM 685 C C . ILE A 1 88 ? -17.970 10.327 12.272 1.00 61.03 88 ILE A C 1
ATOM 687 O O . ILE A 1 88 ? -18.577 10.136 11.219 1.00 61.03 88 ILE A O 1
ATOM 691 N N . GLY A 1 89 ? -18.395 9.763 13.411 1.00 67.88 89 GLY A N 1
ATOM 692 C CA . GLY A 1 89 ? -19.580 8.901 13.494 1.00 67.88 89 GLY A CA 1
ATOM 693 C C . GLY A 1 89 ? -19.449 7.625 12.651 1.00 67.88 89 GLY A C 1
ATOM 694 O O . GLY A 1 89 ? -18.366 7.047 12.553 1.00 67.88 89 GLY A O 1
ATOM 695 N N . GLU A 1 90 ? -20.542 7.184 12.020 1.00 71.56 90 GLU A N 1
ATOM 696 C CA . GLU A 1 90 ? -20.588 5.953 11.205 1.00 71.56 90 GLU A CA 1
ATOM 697 C C . GLU A 1 90 ? -19.605 5.957 10.021 1.00 71.56 90 GLU A C 1
ATOM 699 O O . GLU A 1 90 ? -19.119 4.902 9.609 1.00 71.56 90 GLU A O 1
ATOM 704 N N . ALA A 1 91 ? -19.235 7.137 9.514 1.00 77.88 91 ALA A N 1
ATOM 705 C CA . ALA A 1 91 ? -18.276 7.264 8.419 1.00 77.88 91 ALA A CA 1
ATOM 706 C C . ALA A 1 91 ? -16.846 6.852 8.821 1.00 77.88 91 ALA A C 1
ATOM 708 O O . ALA A 1 91 ? -16.075 6.421 7.965 1.00 77.88 91 ALA A O 1
ATOM 709 N N . SER A 1 92 ? -16.502 6.897 10.115 1.00 79.06 92 SER A N 1
ATOM 710 C CA . SER A 1 92 ? -15.197 6.454 10.634 1.00 79.06 92 SER A CA 1
ATOM 711 C C . SER A 1 92 ? -14.928 4.977 10.314 1.00 79.06 92 SER A C 1
ATOM 713 O O . SER A 1 92 ? -13.861 4.611 9.811 1.00 79.06 92 SER A O 1
ATOM 715 N N . LYS A 1 93 ? -15.954 4.131 10.476 1.00 81.00 93 LYS A N 1
ATOM 716 C CA . LYS A 1 93 ? -15.887 2.717 10.099 1.00 81.00 93 LYS A CA 1
ATOM 717 C C . LYS A 1 93 ? -15.663 2.552 8.596 1.00 81.00 93 LYS A C 1
ATOM 719 O O . LYS A 1 93 ? -14.774 1.810 8.193 1.00 81.00 93 LYS A O 1
ATOM 724 N N . GLY A 1 94 ? -16.397 3.308 7.778 1.00 85.38 94 GLY A N 1
ATOM 725 C CA . GLY A 1 94 ? -16.254 3.290 6.321 1.00 85.38 94 GLY A CA 1
ATOM 726 C C . GLY A 1 94 ? -14.827 3.591 5.849 1.00 85.38 94 GLY A C 1
ATOM 727 O O . GLY A 1 94 ? -14.296 2.857 5.019 1.00 85.38 94 GLY A O 1
ATOM 728 N N . PHE A 1 95 ? -14.172 4.609 6.420 1.00 88.94 95 PHE A N 1
ATOM 729 C CA . PHE A 1 95 ? -12.776 4.929 6.095 1.00 88.94 95 PHE A CA 1
ATOM 730 C C . PHE A 1 95 ? -11.815 3.809 6.489 1.00 88.94 95 PHE A C 1
ATOM 732 O O . PHE A 1 95 ? -10.973 3.418 5.684 1.00 88.94 95 PHE A O 1
ATOM 739 N N . SER A 1 96 ? -11.969 3.248 7.689 1.00 86.94 96 SER A N 1
ATOM 740 C CA . SER A 1 96 ? -11.140 2.129 8.142 1.00 86.94 96 SER A C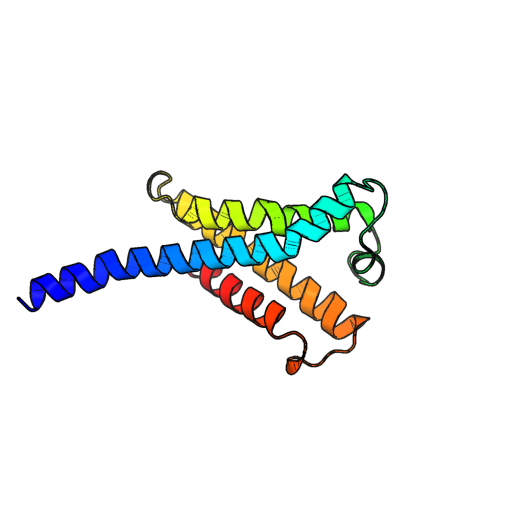A 1
ATOM 741 C C . SER A 1 96 ? -11.271 0.911 7.225 1.00 86.94 96 SER A C 1
ATOM 743 O O . SER A 1 96 ? -10.264 0.339 6.811 1.00 86.94 96 SER A O 1
ATOM 745 N N . THR A 1 97 ? -12.505 0.529 6.885 1.00 91.44 97 THR A N 1
ATOM 746 C CA . THR A 1 97 ? -12.781 -0.602 5.993 1.00 91.44 97 THR A CA 1
ATOM 747 C C . THR A 1 97 ? -12.239 -0.343 4.591 1.00 91.44 97 THR A C 1
ATOM 749 O O . THR A 1 97 ? -11.652 -1.239 3.992 1.00 91.44 97 THR A O 1
ATOM 752 N N . PHE A 1 98 ? -12.376 0.880 4.074 1.00 92.25 98 PHE A N 1
ATOM 753 C CA . PHE A 1 98 ? -11.849 1.241 2.760 1.00 92.25 98 PHE A CA 1
ATOM 754 C C . PHE A 1 98 ? -10.316 1.231 2.725 1.00 92.25 98 PHE A C 1
ATOM 756 O O . PHE A 1 98 ? -9.734 0.684 1.792 1.00 92.25 98 PHE A O 1
ATOM 763 N N . GLY A 1 99 ? -9.653 1.760 3.759 1.00 93.00 99 GLY A N 1
ATOM 764 C CA . GLY A 1 99 ? -8.198 1.675 3.906 1.00 93.00 99 GLY A CA 1
ATOM 765 C C . GLY A 1 99 ? -7.709 0.227 4.006 1.00 93.00 99 GLY A C 1
ATOM 766 O O . GLY A 1 99 ? -6.728 -0.138 3.356 1.00 93.00 99 GLY A O 1
ATOM 767 N N . GLY A 1 100 ? -8.436 -0.611 4.752 1.00 94.25 100 GLY A N 1
ATOM 768 C CA . GLY A 1 100 ? -8.215 -2.056 4.813 1.00 94.25 100 GLY A CA 1
ATOM 769 C C . GLY A 1 100 ? -8.333 -2.710 3.438 1.00 94.25 100 GLY A C 1
ATOM 770 O O . GLY A 1 100 ? -7.390 -3.354 2.996 1.00 94.25 100 GLY A O 1
ATOM 771 N N . LEU A 1 101 ? -9.433 -2.466 2.719 1.00 95.62 101 LEU A N 1
ATOM 772 C CA . LEU A 1 101 ? -9.694 -3.011 1.383 1.00 95.62 101 LEU A CA 1
ATOM 773 C C . LEU A 1 101 ? -8.631 -2.598 0.371 1.00 95.62 101 LEU A C 1
ATOM 775 O O . LEU A 1 101 ? -8.108 -3.450 -0.345 1.00 95.62 101 LEU A O 1
ATOM 779 N N . LEU A 1 102 ? -8.292 -1.310 0.337 1.00 95.69 102 LEU A N 1
ATOM 780 C CA . LEU A 1 102 ? -7.264 -0.780 -0.548 1.00 95.69 102 LEU A CA 1
ATOM 781 C C . LEU A 1 102 ? -5.919 -1.467 -0.285 1.00 95.69 102 LEU A C 1
ATOM 783 O O . LEU A 1 102 ? -5.260 -1.908 -1.224 1.00 95.69 102 LEU A O 1
ATOM 787 N N . SER A 1 103 ? -5.546 -1.629 0.987 1.00 95.94 103 SER A N 1
ATOM 788 C CA . SER A 1 103 ? -4.322 -2.336 1.360 1.00 95.94 103 SER A CA 1
ATOM 789 C C . SER A 1 103 ? -4.374 -3.828 1.032 1.00 95.94 103 SER A C 1
ATOM 791 O O . SER A 1 103 ? -3.409 -4.356 0.488 1.00 95.94 103 SER A O 1
ATOM 793 N N . THR A 1 104 ? -5.494 -4.508 1.281 1.00 96.44 104 THR A N 1
ATOM 794 C CA . THR A 1 104 ? -5.665 -5.930 0.956 1.00 96.44 104 THR A CA 1
ATOM 795 C C . THR A 1 104 ? -5.490 -6.173 -0.538 1.00 96.44 104 THR A C 1
ATOM 797 O O . THR A 1 104 ? -4.707 -7.038 -0.926 1.00 96.44 104 THR A O 1
ATOM 800 N N . VAL A 1 105 ? -6.175 -5.392 -1.380 1.00 94.75 105 VAL A N 1
ATOM 801 C CA . VAL A 1 105 ? -6.054 -5.495 -2.841 1.00 94.75 105 VAL A CA 1
ATOM 802 C C . VAL A 1 105 ? -4.615 -5.233 -3.268 1.00 94.75 105 VAL A C 1
ATOM 804 O O . VAL A 1 105 ? -4.049 -6.013 -4.030 1.00 94.75 105 VAL A O 1
ATOM 807 N N . LEU A 1 106 ? -3.993 -4.181 -2.740 1.00 94.00 106 LEU A N 1
ATOM 808 C CA . LEU A 1 106 ? -2.631 -3.833 -3.108 1.00 94.00 106 LEU A CA 1
ATOM 809 C C . LEU A 1 106 ? -1.617 -4.916 -2.708 1.00 94.00 106 LEU A C 1
ATOM 811 O O . LEU A 1 106 ? -0.779 -5.303 -3.520 1.00 94.00 106 LEU A O 1
ATOM 815 N N . MET A 1 107 ? -1.717 -5.443 -1.486 1.00 95.12 107 MET A N 1
ATOM 816 C CA . MET A 1 107 ? -0.849 -6.519 -1.010 1.00 95.12 107 MET A CA 1
ATOM 817 C C . MET A 1 107 ? -1.043 -7.800 -1.820 1.00 95.12 107 MET A C 1
ATOM 819 O O . MET A 1 107 ? -0.055 -8.458 -2.127 1.00 95.12 107 MET A O 1
ATOM 823 N N . LEU A 1 108 ? -2.272 -8.139 -2.230 1.00 93.88 108 LEU A N 1
ATOM 824 C CA . LEU A 1 108 ? -2.512 -9.272 -3.131 1.00 93.88 108 LEU A CA 1
ATOM 825 C C . LEU A 1 108 ? -1.785 -9.090 -4.460 1.00 93.88 108 LEU A C 1
ATOM 827 O O . LEU A 1 108 ? -1.125 -10.019 -4.920 1.00 93.88 108 LEU A O 1
ATOM 831 N N . VAL A 1 109 ? -1.866 -7.900 -5.057 1.00 91.00 109 VAL A N 1
ATOM 832 C CA . VAL A 1 109 ? -1.189 -7.643 -6.331 1.00 91.00 109 VAL A CA 1
ATOM 833 C C . VAL A 1 109 ? 0.332 -7.664 -6.171 1.00 91.00 109 VAL A C 1
ATOM 835 O O . VAL A 1 109 ? 1.018 -8.216 -7.022 1.00 91.00 109 VAL A O 1
ATOM 838 N N . ILE A 1 110 ? 0.882 -7.137 -5.077 1.00 91.25 110 ILE A N 1
ATOM 839 C CA . ILE A 1 110 ? 2.331 -7.182 -4.818 1.00 91.25 110 ILE A CA 1
ATOM 840 C C . ILE A 1 110 ? 2.809 -8.615 -4.553 1.00 91.25 110 ILE A C 1
ATOM 842 O O . ILE A 1 110 ? 3.830 -9.037 -5.096 1.00 91.25 110 ILE A O 1
ATOM 846 N N . ILE A 1 111 ? 2.077 -9.383 -3.744 1.00 93.38 111 ILE A N 1
ATOM 847 C CA . ILE A 1 111 ? 2.425 -10.771 -3.429 1.00 93.38 111 ILE A CA 1
ATOM 848 C C . ILE A 1 111 ? 2.352 -11.624 -4.692 1.00 93.38 111 ILE A C 1
ATOM 850 O O . ILE A 1 111 ? 3.355 -12.205 -5.094 1.00 93.38 111 ILE A O 1
ATOM 854 N N . PHE A 1 112 ? 1.191 -11.691 -5.341 1.00 91.12 112 PHE A N 1
ATOM 855 C CA . PHE A 1 112 ? 1.016 -12.589 -6.478 1.00 91.12 112 PHE A CA 1
ATOM 856 C C . PHE A 1 112 ? 1.697 -12.061 -7.734 1.00 91.12 112 PHE A C 1
ATOM 858 O O . PHE A 1 112 ? 2.402 -12.811 -8.394 1.00 91.12 112 PHE A O 1
ATOM 865 N N . GLY A 1 113 ? 1.541 -10.773 -8.034 1.00 87.75 113 GLY A N 1
ATOM 866 C CA . GLY A 1 113 ? 2.045 -10.174 -9.266 1.00 87.75 113 GLY A CA 1
ATOM 867 C C . GLY A 1 113 ? 3.541 -9.873 -9.267 1.00 87.75 113 GLY A C 1
ATOM 868 O O . GLY A 1 113 ? 4.091 -9.658 -10.338 1.00 87.75 113 GLY A O 1
ATOM 869 N N . PHE A 1 114 ? 4.215 -9.838 -8.112 1.00 90.19 114 PHE A N 1
ATOM 870 C CA . PHE A 1 114 ? 5.660 -9.593 -8.068 1.00 90.19 114 PHE A CA 1
ATOM 871 C C . PHE A 1 114 ? 6.434 -10.637 -7.278 1.00 90.19 114 PHE A C 1
ATOM 873 O O . PHE A 1 114 ? 7.365 -11.216 -7.827 1.00 90.19 114 PHE A O 1
ATOM 880 N N . HIS A 1 115 ? 6.069 -10.934 -6.031 1.00 91.94 115 HIS A N 1
ATOM 881 C CA . HIS A 1 115 ? 6.825 -11.938 -5.274 1.00 91.94 115 HIS A CA 1
ATOM 882 C C . HIS A 1 115 ? 6.696 -13.343 -5.869 1.00 91.94 115 HIS A C 1
ATOM 884 O O . HIS A 1 115 ? 7.706 -14.019 -6.026 1.00 91.94 115 HIS A O 1
ATOM 890 N N . VAL A 1 116 ? 5.484 -13.770 -6.224 1.00 90.94 116 VAL A N 1
ATOM 891 C CA . VAL A 1 116 ? 5.248 -15.109 -6.781 1.00 90.94 116 VAL A CA 1
ATOM 892 C C . VAL A 1 116 ? 5.544 -15.150 -8.281 1.00 90.94 116 VAL A C 1
ATOM 894 O O . VAL A 1 116 ? 6.316 -15.996 -8.705 1.00 90.94 116 VAL A O 1
ATOM 897 N N . ASP A 1 117 ? 4.963 -14.247 -9.075 1.00 88.62 117 ASP A N 1
ATOM 898 C CA . ASP A 1 117 ? 5.065 -14.296 -10.545 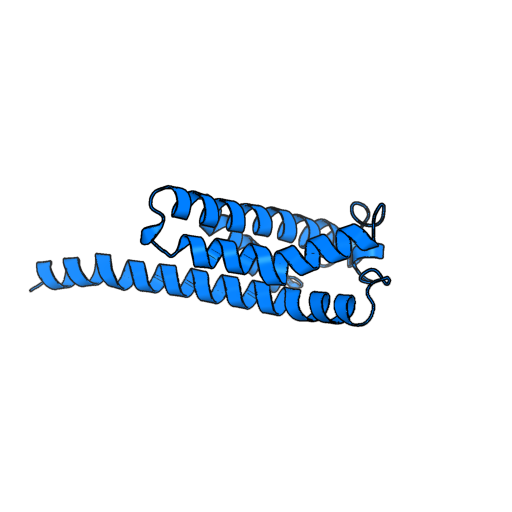1.00 88.62 117 ASP A CA 1
ATOM 899 C C . ASP A 1 117 ? 6.436 -13.844 -11.081 1.00 88.62 117 ASP A C 1
ATOM 901 O O . ASP A 1 117 ? 6.988 -14.461 -11.983 1.00 88.62 117 ASP A O 1
ATOM 905 N N . VAL A 1 118 ? 7.023 -12.781 -10.514 1.00 89.12 118 VAL A N 1
ATOM 906 C CA . VAL A 1 118 ? 8.261 -12.176 -11.052 1.00 89.12 118 VAL A CA 1
ATOM 907 C C . VAL A 1 118 ? 9.513 -12.674 -10.340 1.00 89.12 118 VAL A C 1
ATOM 909 O O . VAL A 1 118 ? 10.541 -12.890 -10.980 1.00 89.12 118 VAL A O 1
ATOM 912 N N . LEU A 1 119 ? 9.471 -12.777 -9.011 1.00 90.69 119 LEU A N 1
ATOM 913 C CA . LEU A 1 119 ? 10.621 -13.197 -8.209 1.00 90.69 119 LEU A CA 1
ATOM 914 C C . LEU A 1 119 ? 10.641 -14.705 -7.932 1.00 90.69 119 LEU A C 1
ATOM 916 O O . LEU A 1 119 ? 11.643 -15.179 -7.402 1.00 90.69 119 LEU A O 1
ATOM 920 N N . GLU A 1 120 ? 9.562 -15.429 -8.253 1.00 90.38 120 GLU A N 1
ATOM 921 C CA . GLU A 1 120 ? 9.398 -16.869 -7.989 1.00 90.38 120 GLU A CA 1
ATOM 922 C C . GLU A 1 120 ? 9.677 -17.253 -6.522 1.00 90.38 120 GLU A C 1
ATOM 924 O O . GLU A 1 120 ? 10.173 -18.337 -6.209 1.00 90.38 120 GLU A O 1
ATOM 929 N N . GLN A 1 121 ? 9.358 -16.343 -5.599 1.00 90.50 121 GLN A N 1
ATOM 930 C CA . GLN A 1 121 ? 9.645 -16.501 -4.180 1.00 90.50 121 GLN A CA 1
ATOM 931 C C . GLN A 1 121 ? 8.626 -17.395 -3.472 1.00 90.50 121 GLN A C 1
ATOM 933 O O . GLN A 1 121 ? 7.428 -17.400 -3.763 1.00 90.50 121 GLN A O 1
ATOM 938 N N . SER A 1 122 ? 9.102 -18.104 -2.452 1.00 88.19 122 SER A N 1
ATOM 939 C CA . SER A 1 122 ? 8.263 -18.838 -1.503 1.00 88.19 122 SER A CA 1
ATOM 940 C C . SER A 1 122 ? 7.655 -17.894 -0.462 1.00 88.19 122 SER A C 1
ATOM 942 O O . SER A 1 122 ? 8.245 -16.882 -0.085 1.00 88.19 122 SER A O 1
ATOM 944 N N . TRP A 1 123 ? 6.509 -18.273 0.113 1.00 81.94 123 TRP A N 1
ATOM 945 C CA . TRP A 1 123 ? 5.844 -17.540 1.203 1.00 81.94 123 TRP A CA 1
ATOM 946 C C . TRP A 1 123 ? 6.752 -17.253 2.410 1.00 81.94 123 TRP A C 1
ATOM 948 O O . TRP A 1 123 ? 6.540 -16.290 3.148 1.00 81.94 123 TRP A O 1
ATOM 958 N N . THR A 1 124 ? 7.798 -18.057 2.610 1.00 87.88 124 THR A N 1
ATOM 959 C CA . THR A 1 124 ? 8.797 -17.839 3.661 1.00 87.88 124 THR A CA 1
ATOM 960 C C . THR A 1 124 ? 9.702 -16.630 3.414 1.00 87.88 124 THR A C 1
ATOM 962 O O . THR A 1 124 ? 10.348 -16.171 4.356 1.00 87.88 124 THR A O 1
ATOM 965 N N . GLU A 1 125 ? 9.755 -16.118 2.187 1.00 90.19 125 GLU A N 1
ATOM 966 C CA . GLU A 1 125 ? 10.664 -15.054 1.746 1.00 90.19 125 GLU A CA 1
ATOM 967 C C . GLU A 1 125 ? 9.984 -13.677 1.730 1.00 90.19 125 GLU A C 1
ATOM 969 O O . GLU A 1 125 ? 10.651 -12.667 1.937 1.00 90.19 125 GLU A O 1
ATOM 974 N N . PHE A 1 126 ? 8.652 -13.624 1.616 1.00 90.38 126 PHE A N 1
ATOM 975 C CA . PHE A 1 126 ? 7.858 -12.384 1.642 1.00 90.38 126 PHE A CA 1
ATOM 976 C C . PHE A 1 126 ? 6.969 -12.255 2.893 1.00 90.38 126 PHE A C 1
ATOM 978 O O . PHE A 1 126 ? 5.842 -11.755 2.862 1.00 90.38 126 PHE A O 1
ATOM 985 N N . LYS A 1 127 ? 7.495 -12.682 4.050 1.00 92.69 127 LYS A N 1
ATOM 986 C CA . LYS A 1 127 ? 6.796 -12.622 5.353 1.00 92.69 127 LYS A CA 1
ATOM 987 C C . LYS A 1 127 ? 6.297 -11.220 5.706 1.00 92.69 127 LYS A C 1
ATOM 989 O O . LYS A 1 127 ? 5.260 -11.084 6.354 1.00 92.69 127 LYS A O 1
ATOM 994 N N . TYR A 1 128 ? 7.032 -10.187 5.300 1.00 92.00 128 TYR A N 1
ATOM 995 C CA . TYR A 1 128 ? 6.656 -8.801 5.554 1.00 92.00 128 TYR A CA 1
ATOM 996 C C . TYR A 1 128 ? 5.343 -8.437 4.841 1.00 92.00 128 TYR A C 1
ATOM 998 O O . TYR A 1 128 ? 4.395 -7.998 5.488 1.00 92.00 128 TYR A O 1
ATOM 1006 N N . GLN A 1 129 ? 5.240 -8.729 3.545 1.00 94.12 129 GLN A N 1
ATOM 1007 C CA . GLN A 1 129 ? 4.050 -8.497 2.727 1.00 94.12 129 GLN A CA 1
ATOM 1008 C C . GLN A 1 129 ? 2.869 -9.338 3.223 1.00 94.12 129 GLN A C 1
ATOM 1010 O O . GLN A 1 129 ? 1.755 -8.834 3.325 1.00 94.12 129 GLN A O 1
ATOM 1015 N N . LEU A 1 130 ? 3.114 -10.590 3.628 1.00 93.69 130 LEU A N 1
ATOM 1016 C CA . LEU A 1 130 ? 2.098 -11.422 4.284 1.00 93.69 130 LEU A CA 1
ATOM 1017 C C . LEU A 1 130 ? 1.602 -10.827 5.609 1.00 93.69 130 LEU A C 1
ATOM 1019 O O . LEU A 1 130 ? 0.415 -10.919 5.911 1.00 93.69 130 LEU A O 1
ATOM 1023 N N . SER A 1 131 ? 2.480 -10.197 6.393 1.00 93.75 131 SER A N 1
ATOM 1024 C CA . SER A 1 131 ? 2.092 -9.545 7.650 1.00 93.75 131 SER A CA 1
ATOM 1025 C C . SER A 1 131 ? 1.217 -8.320 7.385 1.00 93.75 131 SER A C 1
ATOM 1027 O O . SER A 1 131 ? 0.174 -8.166 8.020 1.00 93.75 131 SER A O 1
ATOM 1029 N N . LEU A 1 132 ? 1.591 -7.483 6.410 1.00 95.06 132 LEU A N 1
ATOM 1030 C CA . LEU A 1 132 ? 0.770 -6.350 5.976 1.00 95.06 132 LEU A CA 1
ATOM 1031 C C . LEU A 1 132 ? -0.590 -6.815 5.456 1.00 95.06 132 LEU A C 1
ATOM 1033 O O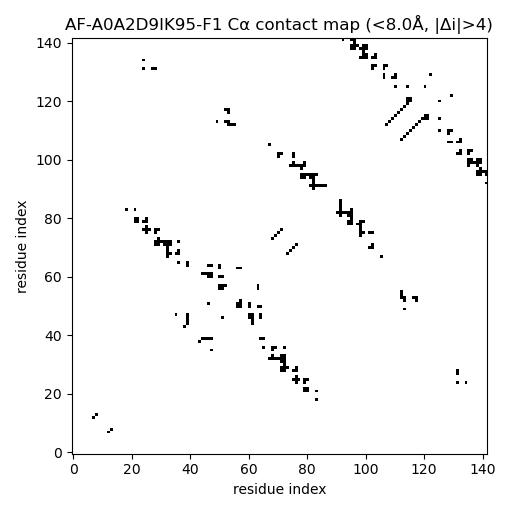 . LEU A 1 132 ? -1.619 -6.256 5.831 1.00 95.06 132 LEU A O 1
ATOM 1037 N N . PHE A 1 133 ? -0.604 -7.884 4.662 1.00 96.12 133 PHE A N 1
ATOM 1038 C CA . PHE A 1 133 ? -1.829 -8.499 4.172 1.00 96.12 133 PHE A CA 1
ATOM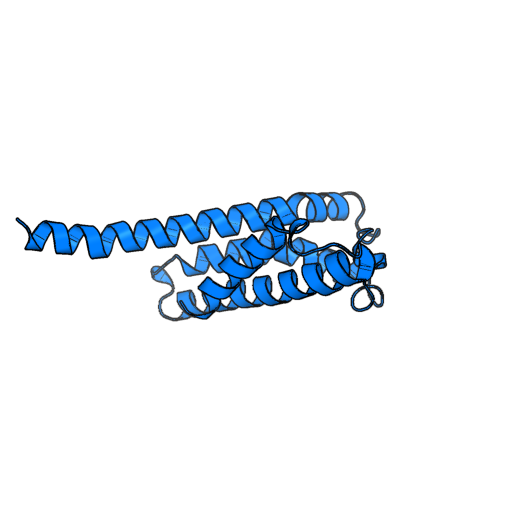 1039 C C . PHE A 1 133 ? -2.729 -8.971 5.322 1.00 96.12 133 PHE A C 1
ATOM 1041 O O . PHE A 1 133 ? -3.905 -8.612 5.365 1.00 96.12 133 PHE A O 1
ATOM 1048 N N . ALA A 1 134 ? -2.188 -9.689 6.307 1.00 94.38 134 ALA A N 1
ATOM 1049 C CA . ALA A 1 134 ? -2.956 -10.149 7.462 1.00 94.38 134 ALA A CA 1
ATOM 1050 C C . ALA A 1 134 ? -3.560 -8.986 8.272 1.00 94.38 134 ALA A C 1
ATOM 1052 O O . ALA A 1 134 ? -4.734 -9.030 8.643 1.00 94.38 134 ALA A O 1
ATOM 1053 N N . ILE A 1 135 ? -2.786 -7.920 8.505 1.00 94.38 135 ILE A N 1
ATOM 1054 C CA . ILE A 1 135 ? -3.273 -6.727 9.211 1.00 94.38 135 ILE A CA 1
ATOM 1055 C C . ILE A 1 135 ? -4.331 -5.989 8.375 1.00 94.38 135 ILE A C 1
ATOM 1057 O O . ILE A 1 135 ? -5.326 -5.523 8.923 1.00 94.38 135 ILE A O 1
ATOM 1061 N N . SER A 1 136 ? -4.177 -5.924 7.051 1.00 94.56 136 SER A N 1
ATOM 1062 C CA . SER A 1 136 ? -5.173 -5.296 6.174 1.00 94.56 136 SER A CA 1
ATOM 1063 C C . SER A 1 136 ? -6.540 -5.985 6.264 1.00 94.56 136 SER A C 1
ATOM 1065 O O . SER A 1 136 ? -7.562 -5.310 6.387 1.00 94.56 136 SER A O 1
ATOM 1067 N N . ILE A 1 137 ? -6.553 -7.325 6.321 1.00 94.25 137 ILE A N 1
ATOM 1068 C CA . ILE A 1 137 ? -7.774 -8.129 6.455 1.00 94.25 137 ILE A CA 1
ATOM 1069 C C . ILE A 1 137 ? -8.480 -7.840 7.780 1.00 94.25 137 ILE A C 1
ATOM 1071 O O . ILE A 1 137 ? -9.707 -7.768 7.811 1.00 94.25 137 ILE A O 1
ATOM 1075 N N . TYR A 1 138 ? -7.734 -7.637 8.870 1.00 91.69 138 TYR A N 1
ATOM 1076 C CA . TYR A 1 138 ? -8.322 -7.285 10.165 1.00 91.69 138 TYR A CA 1
ATOM 1077 C C . TYR A 1 138 ? -9.231 -6.046 10.063 1.00 91.69 138 TYR A C 1
ATOM 1079 O O . TYR A 1 138 ? -10.327 -6.033 10.625 1.00 91.69 138 TYR A O 1
ATOM 1087 N N . PHE A 1 139 ? -8.824 -5.038 9.287 1.00 90.25 139 PHE A N 1
ATOM 1088 C CA . PHE A 1 139 ? -9.591 -3.803 9.113 1.00 90.25 139 PHE A CA 1
ATOM 1089 C C . PHE A 1 139 ? -10.831 -3.941 8.218 1.00 90.25 139 PHE A C 1
ATOM 1091 O O . PHE A 1 139 ? -11.673 -3.045 8.230 1.00 90.25 139 PHE A O 1
ATOM 1098 N N . LEU A 1 140 ? -11.000 -5.054 7.495 1.00 89.38 140 LEU A N 1
ATOM 1099 C CA . LEU A 1 140 ? -12.216 -5.323 6.714 1.00 89.38 140 LEU A CA 1
ATOM 1100 C C . LEU A 1 140 ? -13.424 -5.655 7.591 1.00 89.38 140 LEU A C 1
ATOM 1102 O O . LEU A 1 140 ? -14.564 -5.433 7.189 1.00 89.38 140 LEU A O 1
ATOM 1106 N N . PHE A 1 141 ? -13.178 -6.202 8.781 1.00 83.50 141 PHE A N 1
ATOM 1107 C CA . PHE A 1 141 ? -14.224 -6.727 9.660 1.00 83.50 141 PHE A CA 1
ATOM 1108 C C . PHE A 1 141 ? -14.482 -5.856 10.893 1.00 83.50 141 PHE A C 1
ATOM 1110 O O . PHE A 1 141 ? -15.374 -6.168 11.686 1.00 83.50 141 PHE A O 1
ATOM 1117 N N . LYS A 1 142 ? -13.720 -4.772 11.060 1.00 70.75 142 LYS A N 1
ATOM 1118 C CA . LYS A 1 142 ? -13.853 -3.831 12.174 1.00 70.75 142 LYS A CA 1
ATOM 1119 C C . LYS A 1 142 ? -14.792 -2.684 11.831 1.00 70.75 142 LYS A C 1
ATOM 1121 O O . LYS A 1 142 ? -15.738 -2.456 12.625 1.00 70.75 142 LYS A O 1
#

Foldseek 3Di:
DVVVCVVCCVPVVVLVVLLVLLQVLLVLLQVVQVVLVVVCVVVVPDFDPQLCQFPVNVVPRNVSSCVSSCLSNPQLSVLSNQLSDCVVPPVSLVSLLVSLVSQLVSLVCCCVRGQCPPVVHDCVVPVSSVVSNVSSVVSNVD

Nearest PDB structures (foldseek):
  4avm-assembly1_A-2  TM=3.310E-01  e=7.588E+00  Homo sapiens
  8e0m-assembly2_F  TM=3.111E-01  e=6.535E+00  synthetic construct
  8e0m-assembly4_L  TM=2.813E-01  e=5.096E+00  synthetic construct

Radius of gyration: 17.68 Å; Cα c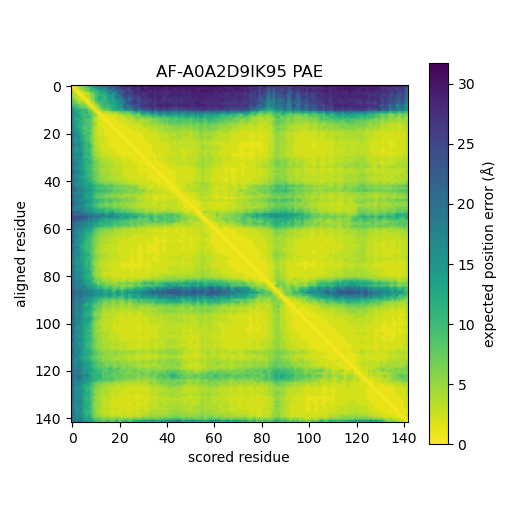ontacts (8 Å, |Δi|>4): 170; chains: 1; bounding box: 33×32×62 Å

pLDDT: mean 86.87, std 12.12, range [47.25, 96.56]

Sequence (142 aa):
MSNFLNGISNSRLSVLSEMTLRLVFAVLMFS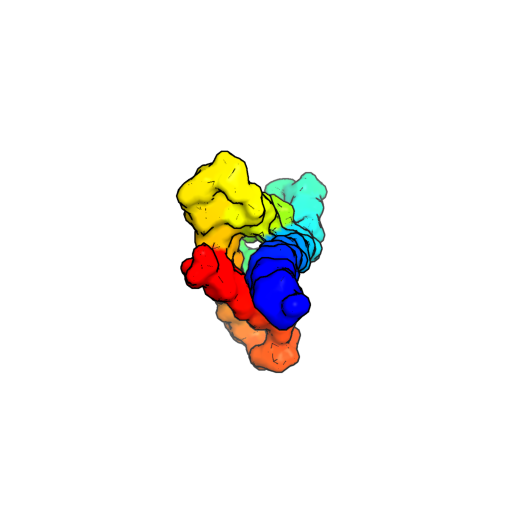HGEGKLLSLIEEPNQPLGFILKMSFFSDFPLVSSWVVAISEAILIPIFIIIGSFNFIGEASKGFSTFGGLLSTVLMLVIIFGFHVDVLEQSWTEFKYQLSLFAISIYFLFK

Secondary structure (DSSP, 8-state):
-HHHHHHHIIIIIHHHHHHHHHHHHHHHHHHHHHHHHHHHHHSTTS--TTGGG-TTTTTSHHHHHHHHHHIIIIIHHHHHHHTT-GGGTHHHHHHHHHHHHHHHHHHHHHIIIIIITTT---TTT-HHHHHHHHHHHHTT--

Mean predicted aligned error: 6.54 Å